Protein AF-A0A6V7TL57-F1 (afdb_monomer)

Mean predicted aligned error: 4.62 Å

Structure (mmCIF, N/CA/C/O backbone):
data_AF-A0A6V7TL57-F1
#
_entry.id   AF-A0A6V7TL57-F1
#
loop_
_atom_site.group_PDB
_atom_site.id
_atom_site.type_symbol
_atom_site.label_atom_id
_atom_site.label_alt_id
_atom_site.label_comp_id
_atom_site.label_asym_id
_atom_site.label_entity_id
_atom_site.label_seq_id
_atom_site.pdbx_PDB_ins_code
_atom_site.Cartn_x
_atom_site.Cartn_y
_atom_site.Cartn_z
_atom_site.occupancy
_atom_site.B_iso_or_equiv
_atom_site.auth_seq_id
_atom_site.auth_comp_id
_atom_site.auth_asym_id
_atom_site.auth_atom_id
_atom_site.pdbx_PDB_model_num
ATOM 1 N N . MET A 1 1 ? 6.172 33.877 -0.776 1.00 37.50 1 MET A N 1
ATOM 2 C CA . MET A 1 1 ? 5.972 32.724 0.128 1.00 37.50 1 MET A CA 1
ATOM 3 C C . MET A 1 1 ? 5.167 31.680 -0.620 1.00 37.50 1 MET A C 1
ATOM 5 O O . MET A 1 1 ? 3.953 31.799 -0.710 1.00 37.50 1 MET A O 1
ATOM 9 N N . THR A 1 2 ? 5.834 30.728 -1.264 1.00 40.34 2 THR A N 1
ATOM 10 C CA . THR A 1 2 ? 5.153 29.607 -1.918 1.00 40.34 2 THR A CA 1
ATOM 11 C C . THR A 1 2 ? 4.733 28.624 -0.836 1.00 40.34 2 THR A C 1
ATOM 13 O O . THR A 1 2 ? 5.573 28.004 -0.194 1.00 40.34 2 THR A O 1
ATOM 16 N N . LEU A 1 3 ? 3.427 28.569 -0.584 1.00 43.84 3 LEU A N 1
ATOM 17 C CA . LEU A 1 3 ? 2.797 27.602 0.301 1.00 43.84 3 LEU A CA 1
ATOM 18 C C . LEU A 1 3 ? 3.056 26.206 -0.287 1.00 43.84 3 LEU A C 1
ATOM 20 O O . LEU A 1 3 ? 2.475 25.863 -1.319 1.00 43.84 3 LEU A O 1
ATOM 24 N N . ASP A 1 4 ? 3.949 25.428 0.323 1.00 50.53 4 ASP A N 1
ATOM 25 C CA . ASP A 1 4 ? 4.110 24.007 0.008 1.00 50.53 4 ASP A CA 1
ATOM 26 C C . ASP A 1 4 ? 2.757 23.322 0.267 1.00 50.53 4 ASP A C 1
ATOM 28 O O . ASP A 1 4 ? 2.389 23.040 1.408 1.00 50.53 4 ASP A O 1
ATOM 32 N N . LYS A 1 5 ? 1.972 23.092 -0.795 1.00 60.03 5 LYS A N 1
ATOM 33 C CA . LYS A 1 5 ? 0.741 22.287 -0.763 1.00 60.03 5 LYS A CA 1
ATOM 34 C C . LYS A 1 5 ? 1.107 20.806 -0.624 1.00 60.03 5 LYS A C 1
ATOM 36 O O . LYS A 1 5 ? 0.875 20.010 -1.529 1.00 60.03 5 LYS A O 1
ATOM 41 N N . CYS A 1 6 ? 1.711 20.433 0.496 1.00 66.31 6 CYS A N 1
ATOM 42 C CA . CYS A 1 6 ? 1.794 19.032 0.883 1.00 66.31 6 CYS A CA 1
ATOM 43 C C . CYS A 1 6 ? 0.390 18.525 1.252 1.00 66.31 6 CYS A C 1
ATOM 45 O O . CYS A 1 6 ? -0.474 19.295 1.683 1.00 66.31 6 CYS A O 1
ATOM 47 N N . GLY A 1 7 ? 0.151 17.224 1.074 1.00 78.19 7 GLY A N 1
ATOM 48 C CA . GLY A 1 7 ? -1.059 16.579 1.585 1.00 78.19 7 GLY A CA 1
ATOM 49 C C . GLY A 1 7 ? -1.135 16.634 3.117 1.00 78.19 7 GLY A C 1
ATOM 50 O O . GLY A 1 7 ? -0.168 16.989 3.787 1.00 78.19 7 GLY A O 1
ATOM 51 N N . ASN A 1 8 ? -2.276 16.237 3.686 1.00 90.88 8 ASN A N 1
ATOM 52 C CA . ASN A 1 8 ? -2.451 16.056 5.131 1.00 90.88 8 ASN A CA 1
ATOM 53 C C . ASN A 1 8 ? -2.755 14.576 5.409 1.00 90.88 8 ASN A C 1
ATOM 55 O O . ASN A 1 8 ? -3.836 14.097 5.057 1.00 90.88 8 ASN A O 1
ATOM 59 N N . ALA A 1 9 ? -1.788 13.859 5.986 1.00 93.69 9 ALA A N 1
ATOM 60 C CA . ALA A 1 9 ? -1.840 12.409 6.158 1.00 93.69 9 ALA A CA 1
ATOM 61 C C . ALA A 1 9 ? -2.963 11.985 7.105 1.00 93.69 9 ALA A C 1
ATOM 63 O O . ALA A 1 9 ? -3.788 11.144 6.737 1.00 93.69 9 ALA A O 1
ATOM 64 N N . ARG A 1 10 ? -3.054 12.609 8.288 1.00 95.75 10 ARG A N 1
ATOM 65 C CA . ARG A 1 10 ? -4.136 12.333 9.238 1.00 95.75 10 ARG A CA 1
ATOM 66 C C . ARG A 1 10 ? -5.505 12.565 8.611 1.00 95.75 10 ARG A C 1
ATOM 68 O O . ARG A 1 10 ? -6.353 11.681 8.672 1.00 95.75 10 ARG A O 1
ATOM 75 N N . LYS A 1 11 ? -5.712 13.715 7.962 1.00 95.31 11 LYS A N 1
ATOM 76 C CA . LYS A 1 11 ? -6.993 14.069 7.336 1.00 95.31 11 LYS A CA 1
ATOM 77 C C . LYS A 1 11 ? -7.368 13.102 6.215 1.00 95.31 11 LYS A C 1
ATOM 79 O O . LYS A 1 11 ? -8.531 12.726 6.127 1.00 95.31 11 LYS A O 1
ATOM 84 N N . ALA A 1 12 ? -6.409 12.665 5.394 1.00 92.38 12 ALA A N 1
ATOM 85 C CA . ALA A 1 12 ? -6.661 11.677 4.343 1.00 92.38 12 ALA A CA 1
ATOM 86 C C . ALA A 1 12 ? -7.227 10.365 4.914 1.00 92.38 12 ALA A C 1
ATOM 88 O O . ALA A 1 12 ? -8.153 9.794 4.343 1.00 92.38 12 ALA A O 1
ATOM 89 N N . VAL A 1 13 ? -6.716 9.922 6.067 1.00 97.06 13 VAL A N 1
ATOM 90 C CA . VAL A 1 13 ? -7.226 8.737 6.767 1.00 97.06 13 VAL A CA 1
ATOM 91 C C . VAL A 1 13 ? -8.569 9.020 7.440 1.00 97.06 13 VAL A C 1
ATOM 93 O O . VAL A 1 13 ? -9.532 8.292 7.204 1.00 97.06 13 VAL A O 1
ATOM 96 N N . THR A 1 14 ? -8.664 10.063 8.271 1.00 97.81 14 THR A N 1
ATOM 97 C CA . THR A 1 14 ? -9.872 10.306 9.073 1.00 97.81 14 THR A CA 1
ATOM 98 C C . THR A 1 14 ? -11.080 10.606 8.203 1.00 97.81 14 THR A C 1
ATOM 100 O O . THR A 1 14 ? -12.132 10.042 8.455 1.00 97.81 14 THR A O 1
ATOM 103 N N . THR A 1 15 ? -10.937 11.392 7.130 1.00 97.25 15 THR A N 1
ATOM 104 C CA . THR A 1 15 ? -12.058 11.697 6.227 1.00 97.25 15 THR A CA 1
ATOM 105 C C . THR A 1 15 ? -12.685 10.433 5.637 1.00 97.25 15 THR A C 1
ATOM 107 O O . THR A 1 15 ? -13.907 10.340 5.581 1.00 97.25 15 THR A O 1
ATOM 110 N N . VAL A 1 16 ? -11.880 9.446 5.232 1.00 96.00 16 VAL A N 1
ATOM 111 C CA . VAL A 1 16 ? -12.408 8.183 4.692 1.00 96.00 16 VAL A CA 1
ATOM 112 C C . VAL A 1 16 ? -13.081 7.361 5.789 1.00 96.00 16 VAL A C 1
ATOM 114 O O . VAL A 1 16 ? -14.195 6.884 5.593 1.00 96.00 16 VAL A O 1
ATOM 117 N N . LEU A 1 17 ? -12.429 7.200 6.944 1.00 97.88 17 LEU A N 1
ATOM 118 C CA . LEU A 1 17 ? -12.974 6.390 8.037 1.00 97.88 17 LEU A CA 1
ATOM 119 C C . LEU A 1 17 ? -14.263 6.979 8.613 1.00 97.88 17 LEU A C 1
ATOM 121 O O . LEU A 1 17 ? -15.214 6.237 8.843 1.00 97.88 17 LEU A O 1
ATOM 125 N N . ASP A 1 18 ? -14.299 8.295 8.815 1.00 98.06 18 ASP A N 1
ATOM 126 C CA . ASP A 1 18 ? -15.463 9.002 9.344 1.00 98.06 18 ASP A CA 1
ATOM 127 C C . ASP A 1 18 ? -16.637 8.871 8.362 1.00 98.06 18 ASP A C 1
ATOM 129 O O . ASP A 1 18 ? -17.720 8.455 8.766 1.00 98.06 18 ASP A O 1
ATOM 133 N N . HIS A 1 19 ? -16.401 9.065 7.058 1.00 97.94 19 HIS A N 1
ATOM 134 C CA . HIS A 1 19 ? -17.439 8.900 6.040 1.00 97.94 19 HIS A CA 1
ATOM 135 C C . HIS A 1 19 ? -17.978 7.463 5.957 1.00 97.94 19 HIS A C 1
ATOM 137 O O . HIS A 1 19 ? -19.189 7.257 5.864 1.00 97.94 19 HIS A O 1
ATOM 143 N N . LEU A 1 20 ? -17.106 6.449 6.008 1.00 97.56 20 LEU A N 1
ATOM 144 C CA . LEU A 1 20 ? -17.534 5.046 6.018 1.00 97.56 20 LEU A CA 1
ATOM 145 C C . LEU A 1 20 ? -18.357 4.723 7.272 1.00 97.56 20 LEU A C 1
ATOM 147 O O . LEU A 1 20 ? -19.370 4.032 7.172 1.00 97.56 20 LEU A O 1
ATOM 151 N N . ASN A 1 21 ? -17.956 5.250 8.430 1.00 96.81 21 ASN A N 1
ATOM 152 C CA . ASN A 1 21 ? -18.672 5.068 9.688 1.00 96.81 21 ASN A CA 1
ATOM 153 C C . ASN A 1 21 ? -20.052 5.748 9.672 1.00 96.81 21 ASN A C 1
ATOM 155 O O . ASN A 1 21 ? -21.047 5.107 10.000 1.00 96.81 21 ASN A O 1
ATOM 159 N N . GLU A 1 22 ? -20.132 7.006 9.231 1.00 98.19 22 GLU A N 1
ATOM 160 C CA . GLU A 1 22 ? -21.390 7.757 9.079 1.00 98.19 22 GLU A CA 1
ATOM 161 C C . GLU A 1 22 ? -22.393 7.040 8.163 1.00 98.19 22 GLU A C 1
ATOM 163 O O . GLU A 1 22 ? -23.601 7.103 8.384 1.00 98.19 22 GLU A O 1
ATOM 168 N N . ASN A 1 23 ? -21.892 6.309 7.163 1.00 98.19 23 ASN A N 1
ATOM 169 C CA . ASN A 1 23 ? -22.704 5.552 6.212 1.00 98.19 23 ASN A CA 1
ATOM 170 C C . ASN A 1 23 ? -22.877 4.070 6.586 1.00 98.19 23 ASN A C 1
ATOM 172 O O . ASN A 1 23 ? -23.385 3.292 5.779 1.00 98.19 23 ASN A O 1
ATOM 176 N N . ASN A 1 24 ? -22.476 3.657 7.795 1.00 97.12 24 ASN A N 1
ATOM 177 C CA . ASN A 1 24 ? -22.554 2.270 8.272 1.00 97.12 24 ASN A CA 1
ATOM 178 C C . ASN A 1 24 ? -21.901 1.245 7.318 1.00 97.12 24 ASN A C 1
ATOM 180 O O . ASN A 1 24 ? -22.315 0.082 7.244 1.00 97.12 24 ASN A O 1
ATOM 184 N N . ALA A 1 25 ? -20.880 1.667 6.569 1.00 97.62 25 ALA A N 1
ATOM 185 C CA . ALA A 1 25 ? -20.180 0.816 5.624 1.00 97.62 25 ALA A CA 1
ATOM 186 C C . ALA A 1 25 ? -19.293 -0.186 6.372 1.00 97.62 25 ALA A C 1
ATOM 188 O O . ALA A 1 25 ? -18.459 0.179 7.201 1.00 97.62 25 ALA A O 1
ATOM 189 N N . LYS A 1 26 ? -19.445 -1.475 6.056 1.00 96.31 26 LYS A N 1
ATOM 190 C CA . LYS A 1 26 ? -18.628 -2.543 6.640 1.00 96.31 26 LYS A CA 1
ATOM 191 C C . LYS A 1 26 ? -17.408 -2.805 5.771 1.00 96.31 26 LYS A C 1
ATOM 193 O O . LYS A 1 26 ? -17.537 -3.084 4.582 1.00 96.31 26 LYS A O 1
ATOM 198 N N . PHE A 1 27 ? -16.231 -2.781 6.379 1.00 96.25 27 PHE A N 1
ATOM 199 C CA . PHE A 1 27 ? -14.971 -3.104 5.720 1.00 96.25 27 PHE A CA 1
ATOM 200 C C . PHE A 1 27 ? -13.995 -3.723 6.725 1.00 96.25 27 PHE A C 1
ATOM 202 O O . PHE A 1 27 ? -14.136 -3.553 7.932 1.00 96.25 27 PHE A O 1
ATOM 209 N N . GLY A 1 28 ? -13.022 -4.488 6.224 1.00 95.75 28 GLY A N 1
ATOM 210 C CA . GLY A 1 28 ? -12.041 -5.168 7.075 1.00 95.75 28 GLY A CA 1
ATOM 211 C C . GLY A 1 28 ? -10.745 -4.379 7.251 1.00 95.75 28 GLY A C 1
ATOM 212 O O . GLY A 1 28 ? -10.326 -4.093 8.371 1.00 95.75 28 GLY A O 1
ATOM 213 N N . ARG A 1 29 ? -10.092 -4.046 6.132 1.00 96.38 29 ARG A N 1
ATOM 214 C CA . ARG A 1 29 ? -8.732 -3.492 6.084 1.00 96.38 29 ARG A CA 1
ATOM 215 C C . ARG A 1 29 ? -8.659 -2.288 5.157 1.00 96.38 29 ARG A C 1
ATOM 217 O O . ARG A 1 29 ? -9.214 -2.328 4.063 1.00 96.38 29 ARG A O 1
ATOM 224 N N . VAL A 1 30 ? -7.893 -1.279 5.560 1.00 97.94 30 VAL A N 1
ATOM 225 C CA . VAL A 1 30 ? -7.478 -0.176 4.686 1.00 97.94 30 VAL A CA 1
ATOM 226 C C . VAL A 1 30 ? -6.180 -0.549 3.976 1.00 97.94 30 VAL A C 1
ATOM 228 O O . VAL A 1 30 ? -5.179 -0.852 4.622 1.00 97.94 30 VAL A O 1
ATOM 231 N N . TRP A 1 31 ? -6.171 -0.507 2.648 1.00 97.75 31 TRP A N 1
ATOM 232 C CA . TRP A 1 31 ? -4.944 -0.631 1.864 1.00 97.75 31 TRP A CA 1
ATOM 233 C C . TRP A 1 31 ? -4.432 0.765 1.508 1.00 97.75 31 TRP A C 1
ATOM 235 O O . TRP A 1 31 ? -5.015 1.450 0.671 1.00 97.75 31 TRP A O 1
ATOM 245 N N . LEU A 1 32 ? -3.355 1.203 2.164 1.00 97.50 32 LEU A N 1
ATOM 246 C CA . LEU A 1 32 ? -2.707 2.477 1.869 1.00 97.50 32 LEU A CA 1
ATOM 247 C C . LEU A 1 32 ? -2.029 2.398 0.502 1.00 97.50 32 LEU A C 1
ATOM 249 O O . LEU A 1 32 ? -1.082 1.634 0.311 1.00 97.50 32 LEU A O 1
ATOM 253 N N . SER A 1 33 ? -2.526 3.193 -0.441 1.00 94.75 33 SER A N 1
ATOM 254 C CA . SER A 1 33 ? -2.029 3.232 -1.813 1.00 94.75 33 SER A CA 1
ATOM 255 C C . SER A 1 33 ? -0.764 4.086 -1.910 1.00 94.75 33 SER A C 1
ATOM 257 O O . SER A 1 33 ? -0.823 5.312 -1.827 1.00 94.75 33 SER A O 1
ATOM 259 N N . ILE A 1 34 ? 0.390 3.435 -2.073 1.00 95.12 34 ILE A N 1
ATOM 260 C CA . ILE A 1 34 ? 1.713 4.066 -2.161 1.00 95.12 34 ILE A CA 1
ATOM 261 C C . ILE A 1 34 ? 2.244 3.876 -3.583 1.00 95.12 34 ILE A C 1
ATOM 263 O O . ILE A 1 34 ? 2.990 2.943 -3.885 1.00 95.12 34 ILE A O 1
ATOM 267 N N . TYR A 1 35 ? 1.814 4.752 -4.486 1.00 91.25 35 TYR A N 1
ATOM 268 C CA . TYR A 1 35 ? 2.180 4.734 -5.901 1.00 91.25 35 TYR A CA 1
ATOM 269 C C . TYR A 1 35 ? 2.259 6.155 -6.460 1.00 91.25 35 TYR A C 1
ATOM 271 O O . TYR A 1 35 ? 1.844 7.114 -5.808 1.00 91.25 35 TYR A O 1
ATOM 279 N N . GLY A 1 36 ? 2.772 6.289 -7.684 1.00 79.31 36 GLY A N 1
ATOM 280 C CA . GLY A 1 36 ? 2.522 7.496 -8.464 1.00 79.31 36 GLY A CA 1
ATOM 281 C C . GLY A 1 36 ? 3.517 8.636 -8.239 1.00 79.31 36 GLY A C 1
ATOM 282 O O . GLY A 1 36 ? 3.149 9.804 -8.297 1.00 79.31 36 GLY A O 1
ATOM 283 N N . LEU A 1 37 ? 4.784 8.296 -8.008 1.00 66.56 37 LEU A N 1
ATOM 284 C CA . LEU A 1 37 ? 5.915 9.200 -7.744 1.00 66.56 37 LEU A CA 1
ATOM 285 C C . LEU A 1 37 ? 5.816 10.635 -8.267 1.00 66.56 37 LEU A C 1
ATOM 287 O O . LEU A 1 37 ? 5.908 11.573 -7.488 1.00 66.56 37 LEU A O 1
ATOM 291 N N . ILE A 1 38 ? 5.690 10.807 -9.584 1.00 56.47 38 ILE A N 1
ATOM 292 C CA . ILE A 1 38 ? 5.793 12.122 -10.234 1.00 56.47 38 ILE A CA 1
ATOM 293 C C . ILE A 1 38 ? 4.409 12.735 -10.460 1.00 56.47 38 ILE A C 1
ATOM 295 O O . ILE A 1 38 ? 4.254 13.951 -10.422 1.00 56.47 38 ILE A O 1
ATOM 299 N N . HIS A 1 39 ? 3.394 11.899 -10.663 1.00 61.94 39 HIS A N 1
ATOM 300 C CA . HIS A 1 39 ? 2.057 12.357 -11.034 1.00 61.94 39 HIS A CA 1
ATOM 301 C C . HIS A 1 39 ? 1.165 12.674 -9.825 1.00 61.94 39 HIS A C 1
ATOM 303 O O . HIS A 1 39 ? 0.150 13.339 -9.995 1.00 61.94 39 HIS A O 1
ATOM 309 N N . PHE A 1 40 ? 1.542 12.240 -8.615 1.00 68.75 40 PHE A N 1
ATOM 310 C CA . PHE A 1 40 ? 0.664 12.282 -7.438 1.00 68.75 40 PHE A CA 1
ATOM 311 C C . PHE A 1 40 ? 1.294 12.929 -6.191 1.00 68.75 40 PHE A C 1
ATOM 313 O O . PHE A 1 40 ? 0.795 12.753 -5.084 1.00 68.75 40 PHE A O 1
ATOM 320 N N . GLY A 1 41 ? 2.362 13.718 -6.355 1.00 77.06 41 GLY A N 1
ATOM 321 C CA . GLY A 1 41 ? 2.823 14.640 -5.308 1.00 77.06 41 GLY A CA 1
ATOM 322 C C . GLY A 1 41 ? 3.781 14.068 -4.257 1.00 77.06 41 GLY A C 1
ATOM 323 O O . GLY A 1 41 ? 4.004 14.717 -3.236 1.00 77.06 41 GLY A O 1
ATOM 324 N N . TRP A 1 42 ? 4.390 12.900 -4.491 1.00 89.00 42 TRP A N 1
ATOM 325 C CA . TRP A 1 42 ? 5.483 12.418 -3.641 1.00 89.00 42 TRP A CA 1
ATOM 326 C C . TRP A 1 42 ? 6.753 13.241 -3.858 1.00 89.00 42 TRP A C 1
ATOM 328 O O . TRP A 1 42 ? 7.096 13.623 -4.980 1.00 89.00 42 TRP A O 1
ATOM 338 N N . ASN A 1 43 ? 7.510 13.485 -2.788 1.00 88.50 43 ASN A N 1
ATOM 339 C CA . ASN A 1 43 ? 8.752 14.231 -2.906 1.00 88.50 43 ASN A CA 1
ATOM 340 C C . ASN A 1 43 ? 9.840 13.347 -3.533 1.00 88.50 43 ASN A C 1
ATOM 342 O O . ASN A 1 43 ? 10.357 12.418 -2.907 1.00 88.50 43 ASN A O 1
ATOM 346 N N . LYS A 1 44 ? 10.218 13.654 -4.779 1.00 84.75 44 LYS A N 1
ATOM 347 C CA . LYS A 1 44 ? 11.248 12.907 -5.515 1.00 84.75 44 LYS A CA 1
ATOM 348 C C . LYS A 1 44 ? 12.621 12.960 -4.838 1.00 84.75 44 LYS A C 1
ATOM 350 O O . LYS A 1 44 ? 13.371 11.996 -4.956 1.00 84.75 44 LYS A O 1
ATOM 355 N N . TYR A 1 45 ? 12.953 14.033 -4.130 1.00 88.38 45 TYR A N 1
ATOM 356 C CA . TYR A 1 45 ? 14.301 14.259 -3.600 1.00 88.38 45 TYR A CA 1
ATOM 357 C C . TYR A 1 45 ? 14.416 13.996 -2.098 1.00 88.38 45 TYR A C 1
ATOM 359 O O . TYR A 1 45 ? 15.515 13.781 -1.600 1.00 88.38 45 TYR A O 1
ATOM 367 N N . ASN A 1 46 ? 13.296 13.973 -1.375 1.00 91.69 46 ASN A N 1
ATOM 368 C CA . ASN A 1 46 ? 13.275 13.785 0.068 1.00 91.69 46 ASN A CA 1
ATOM 369 C C . ASN A 1 46 ? 12.390 12.594 0.448 1.00 91.69 46 ASN A C 1
ATOM 371 O O . ASN A 1 46 ? 11.200 12.736 0.731 1.00 91.69 46 ASN A O 1
ATOM 375 N N . LYS A 1 47 ? 13.002 11.405 0.456 1.00 93.50 47 LYS A N 1
ATOM 376 C CA . LYS A 1 47 ? 12.317 10.159 0.827 1.00 93.50 47 LYS A CA 1
ATOM 377 C C . LYS A 1 47 ? 11.942 10.135 2.310 1.00 93.50 47 LYS A C 1
ATOM 379 O O . LYS A 1 47 ? 10.923 9.551 2.655 1.00 93.50 47 LYS A O 1
ATOM 384 N N . THR A 1 48 ? 12.708 10.813 3.168 1.00 95.50 48 THR A N 1
ATOM 385 C CA . THR A 1 48 ? 12.408 10.944 4.602 1.00 95.50 48 THR A CA 1
ATOM 386 C C . THR A 1 48 ? 11.050 11.601 4.824 1.00 95.50 48 THR A C 1
ATOM 388 O O . THR A 1 48 ? 10.216 11.017 5.505 1.00 95.50 48 THR A O 1
ATOM 391 N N . LYS A 1 49 ? 10.761 12.724 4.149 1.00 93.25 49 LYS A N 1
ATOM 392 C CA . LYS A 1 49 ? 9.439 13.377 4.217 1.00 93.25 49 LYS A CA 1
ATOM 393 C C . LYS A 1 49 ? 8.298 12.470 3.748 1.00 93.25 49 LYS A C 1
ATOM 395 O O . LYS A 1 49 ? 7.208 12.506 4.309 1.00 93.25 49 LYS A O 1
ATOM 400 N N . ASN A 1 50 ? 8.535 11.640 2.730 1.00 94.44 50 ASN A N 1
ATOM 401 C CA . ASN A 1 50 ? 7.530 10.673 2.281 1.00 94.44 50 ASN A CA 1
ATOM 402 C C . ASN A 1 50 ? 7.280 9.596 3.348 1.00 94.44 50 ASN A C 1
ATOM 404 O O . ASN A 1 50 ? 6.134 9.222 3.580 1.00 94.44 50 ASN A O 1
ATOM 408 N N . ILE A 1 51 ? 8.337 9.106 4.007 1.00 96.75 51 ILE A N 1
ATOM 409 C CA . ILE A 1 51 ? 8.222 8.130 5.097 1.00 96.75 51 ILE A CA 1
ATOM 410 C C . ILE A 1 51 ? 7.490 8.743 6.295 1.00 96.75 51 ILE A C 1
ATOM 412 O O . ILE A 1 51 ? 6.593 8.090 6.812 1.00 96.75 51 ILE A O 1
ATOM 416 N N . GLU A 1 52 ? 7.807 9.980 6.686 1.00 96.50 52 GLU A N 1
ATOM 417 C CA . GLU A 1 52 ? 7.115 10.713 7.761 1.00 96.50 52 GLU A CA 1
ATOM 418 C C . GLU A 1 5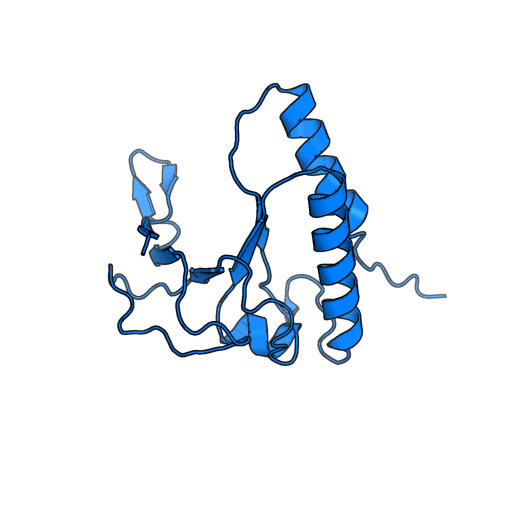2 ? 5.613 10.857 7.471 1.00 96.50 52 GLU A C 1
ATOM 420 O O . GLU A 1 52 ? 4.775 10.614 8.338 1.00 96.50 52 GLU A O 1
ATOM 425 N N . PHE A 1 53 ? 5.256 11.166 6.222 1.00 95.44 53 PHE A N 1
ATOM 426 C CA . PHE A 1 53 ? 3.860 11.227 5.792 1.00 95.44 53 PHE A CA 1
ATOM 427 C C . PHE A 1 53 ? 3.158 9.860 5.895 1.00 95.44 53 PHE A C 1
ATOM 429 O O . PHE A 1 53 ? 2.019 9.765 6.355 1.00 95.44 53 PHE A O 1
ATOM 436 N N . ILE A 1 54 ? 3.838 8.778 5.498 1.00 97.19 54 ILE A N 1
ATOM 437 C CA . ILE A 1 54 ? 3.326 7.407 5.647 1.00 97.19 54 ILE A CA 1
ATOM 438 C C . ILE A 1 54 ? 3.183 7.031 7.128 1.00 97.19 54 ILE A C 1
ATOM 440 O O . ILE A 1 54 ? 2.177 6.429 7.506 1.00 97.19 54 ILE A O 1
ATOM 444 N N . ASP A 1 55 ? 4.145 7.413 7.966 1.00 98.25 55 ASP A N 1
ATOM 445 C CA . ASP A 1 55 ? 4.125 7.180 9.410 1.00 98.25 55 ASP A CA 1
ATOM 446 C C . ASP A 1 55 ? 2.911 7.828 10.074 1.00 98.25 55 ASP A C 1
ATOM 448 O O . ASP A 1 55 ? 2.262 7.204 10.916 1.00 98.25 55 ASP A O 1
ATOM 452 N N . GLU A 1 56 ? 2.563 9.050 9.675 1.00 98.25 56 GLU A N 1
ATOM 453 C CA . GLU A 1 56 ? 1.390 9.748 10.196 1.00 98.25 56 GLU A CA 1
ATOM 454 C C . GLU A 1 56 ? 0.082 9.047 9.781 1.00 98.25 56 GLU A C 1
ATOM 456 O O . GLU A 1 56 ? -0.815 8.875 10.614 1.00 98.25 56 GLU A O 1
ATOM 461 N N . MET A 1 57 ? -0.022 8.554 8.538 1.00 98.00 57 MET A N 1
ATOM 462 C CA . MET A 1 57 ? -1.175 7.746 8.107 1.00 98.00 57 MET A CA 1
ATOM 463 C C . MET A 1 57 ? -1.286 6.446 8.915 1.00 98.00 57 MET A C 1
ATOM 465 O O . MET A 1 57 ? -2.362 6.112 9.415 1.00 98.00 57 MET A O 1
ATOM 469 N N . VAL A 1 58 ? -0.174 5.721 9.076 1.00 98.56 58 VAL A N 1
ATOM 470 C CA . VAL A 1 58 ? -0.118 4.465 9.843 1.00 98.56 58 VAL A CA 1
ATOM 471 C C . VAL A 1 58 ? -0.480 4.700 11.306 1.00 98.56 58 VAL A C 1
ATOM 473 O O . VAL A 1 58 ? -1.254 3.934 11.880 1.00 98.56 58 VAL A O 1
ATOM 476 N N . THR A 1 59 ? 0.049 5.761 11.910 1.00 98.56 59 THR A N 1
ATOM 477 C CA . THR A 1 59 ? -0.246 6.128 13.299 1.00 98.56 59 THR A CA 1
ATOM 478 C C . THR A 1 59 ? -1.724 6.458 13.462 1.00 98.56 59 THR A C 1
ATOM 480 O O . THR A 1 59 ? -2.372 5.916 14.353 1.00 98.56 59 THR A O 1
ATOM 483 N N . THR A 1 60 ? -2.298 7.230 12.537 1.00 98.56 60 THR A N 1
ATOM 484 C CA . THR A 1 60 ? -3.731 7.558 12.550 1.00 98.56 60 THR A CA 1
ATOM 485 C C . THR A 1 60 ? -4.612 6.305 12.433 1.00 98.56 60 THR A C 1
ATOM 487 O O . THR A 1 60 ? -5.607 6.185 13.144 1.00 98.56 60 THR A O 1
ATOM 490 N N . LEU A 1 61 ? -4.250 5.337 11.580 1.00 98.56 61 LEU A N 1
ATOM 491 C CA . LEU A 1 61 ? -4.979 4.063 11.463 1.00 98.56 61 LEU A CA 1
ATOM 492 C C . LEU A 1 61 ? -4.906 3.238 12.755 1.00 98.56 61 LEU A C 1
ATOM 494 O O . LEU A 1 61 ? -5.921 2.691 13.187 1.00 98.56 61 LEU A O 1
ATOM 498 N N . LYS A 1 62 ? -3.732 3.190 13.397 1.00 98.31 62 LYS A N 1
ATOM 499 C CA . LYS A 1 62 ? -3.544 2.518 14.692 1.00 98.31 62 LYS A CA 1
ATOM 500 C C . LYS A 1 62 ? -4.374 3.171 15.798 1.00 98.31 62 LYS A C 1
ATOM 502 O O . LYS A 1 62 ? -5.053 2.456 16.524 1.00 98.31 62 LYS A O 1
ATOM 507 N N . GLU A 1 63 ? -4.384 4.502 15.889 1.00 98.31 63 GLU A N 1
ATOM 508 C CA . GLU A 1 63 ? -5.213 5.252 16.851 1.00 98.31 63 GLU A CA 1
ATOM 509 C C .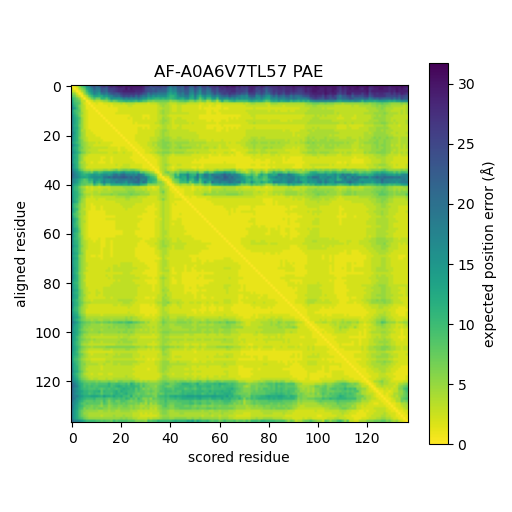 GLU A 1 63 ? -6.714 4.979 16.675 1.00 98.31 6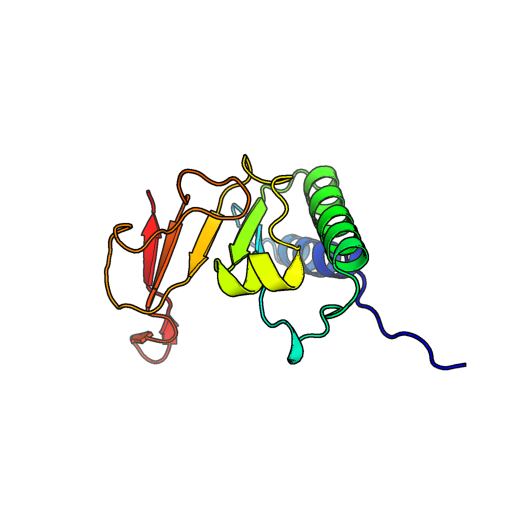3 GLU A C 1
ATOM 511 O O . GLU A 1 63 ? -7.467 4.968 17.645 1.00 98.31 63 GLU A O 1
ATOM 516 N N . ARG A 1 64 ? -7.155 4.732 15.436 1.00 97.44 64 ARG A N 1
ATOM 517 C CA . ARG A 1 64 ? -8.541 4.372 15.104 1.00 97.44 64 ARG A CA 1
ATOM 518 C C . ARG A 1 64 ? -8.831 2.870 15.234 1.00 97.44 64 ARG A C 1
ATOM 520 O O . ARG A 1 64 ? -9.918 2.444 14.857 1.00 97.44 64 ARG A O 1
ATOM 527 N N . ASN A 1 65 ? -7.890 2.067 15.744 1.00 96.94 65 ASN A N 1
ATOM 528 C CA . ASN A 1 65 ? -7.975 0.601 15.813 1.00 96.94 65 ASN A CA 1
ATOM 529 C C . ASN A 1 65 ? -8.308 -0.063 14.461 1.00 96.94 65 ASN A C 1
AT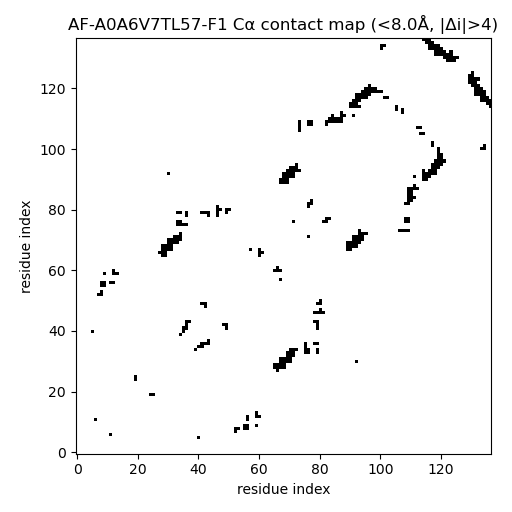OM 531 O O . ASN A 1 65 ? -8.922 -1.128 14.407 1.00 96.94 65 ASN A O 1
ATOM 535 N N . GLN A 1 66 ? -7.897 0.558 13.354 1.00 97.88 66 GLN A N 1
ATOM 536 C CA . GLN A 1 66 ? -8.198 0.093 12.009 1.00 97.88 66 GLN A CA 1
ATOM 537 C C . GLN A 1 66 ? -7.051 -0.761 11.461 1.00 97.88 66 GLN A C 1
ATOM 539 O O . GLN A 1 66 ? -5.904 -0.319 11.379 1.00 97.88 66 GLN A O 1
ATOM 544 N N . THR A 1 67 ? -7.357 -1.983 11.011 1.00 98.12 67 THR A N 1
ATOM 545 C CA . THR A 1 67 ? -6.348 -2.824 10.348 1.00 98.12 67 THR A CA 1
ATOM 546 C C . THR A 1 67 ? -5.945 -2.228 9.000 1.00 98.12 67 THR A C 1
ATOM 548 O O . THR A 1 67 ? -6.788 -1.699 8.263 1.00 98.12 67 THR A O 1
ATOM 551 N N . PHE A 1 68 ? -4.658 -2.331 8.659 1.00 98.62 68 PHE A N 1
ATOM 552 C CA . PHE A 1 68 ? -4.108 -1.714 7.455 1.00 98.62 68 PHE A CA 1
ATOM 553 C C . PHE A 1 68 ? -3.065 -2.580 6.748 1.00 98.62 68 PHE A C 1
ATOM 555 O O . PHE A 1 68 ? -2.483 -3.487 7.338 1.00 98.62 68 PHE A O 1
ATOM 562 N N . GLY A 1 69 ? -2.851 -2.321 5.465 1.00 98.62 69 GLY A N 1
ATOM 563 C CA . GLY A 1 69 ? -1.782 -2.898 4.652 1.00 98.62 69 GLY A CA 1
ATOM 564 C C . GLY A 1 69 ? -1.306 -1.903 3.599 1.00 98.62 69 GLY A C 1
ATOM 565 O O . GLY A 1 69 ? -1.898 -0.835 3.451 1.00 98.62 69 GLY A O 1
ATOM 566 N N . PHE A 1 70 ? -0.263 -2.250 2.849 1.00 98.69 70 PHE A N 1
ATOM 567 C CA . PHE A 1 70 ? 0.252 -1.415 1.763 1.00 98.69 70 PHE A CA 1
ATOM 568 C C . PHE A 1 70 ? -0.135 -1.963 0.394 1.00 98.69 70 PHE A C 1
ATOM 570 O O . PHE A 1 70 ? 0.017 -3.156 0.132 1.00 98.69 70 PHE A O 1
ATOM 577 N N . TYR A 1 71 ? -0.608 -1.068 -0.474 1.00 97.56 71 TYR A N 1
ATOM 578 C CA . TYR A 1 71 ? -0.798 -1.306 -1.899 1.00 97.56 71 TYR A CA 1
ATOM 579 C C . TYR A 1 71 ? 0.296 -0.583 -2.688 1.00 97.56 71 TYR A C 1
ATOM 581 O O . TYR A 1 71 ? 0.351 0.647 -2.689 1.00 97.56 71 TYR A O 1
ATOM 589 N N . THR A 1 72 ? 1.211 -1.327 -3.311 1.00 97.50 72 THR A N 1
ATOM 590 C CA . THR A 1 72 ? 2.362 -0.744 -4.025 1.00 97.50 72 THR A CA 1
ATOM 591 C C . THR A 1 72 ? 3.006 -1.750 -4.986 1.00 97.50 72 THR A C 1
ATOM 593 O O . THR A 1 72 ? 2.560 -2.883 -5.119 1.00 97.50 72 THR A O 1
ATOM 596 N N . ASN A 1 73 ? 4.087 -1.371 -5.656 1.00 95.94 73 ASN A N 1
ATOM 597 C CA . ASN A 1 73 ? 4.969 -2.313 -6.332 1.00 95.94 73 ASN A CA 1
ATOM 598 C C . ASN A 1 73 ? 6.430 -1.993 -5.994 1.00 95.94 73 ASN A C 1
ATOM 600 O O . ASN A 1 73 ? 6.730 -0.944 -5.424 1.00 95.94 73 ASN A O 1
ATOM 604 N N . LYS A 1 74 ? 7.352 -2.889 -6.364 1.00 96.25 74 LYS A N 1
ATOM 605 C CA . LYS A 1 74 ? 8.784 -2.728 -6.065 1.00 96.25 74 LYS A CA 1
ATOM 606 C C . LYS A 1 74 ? 9.336 -1.372 -6.513 1.00 96.25 74 LYS A C 1
ATOM 608 O O . LYS A 1 74 ? 10.078 -0.743 -5.766 1.00 96.25 74 LYS A O 1
ATOM 613 N N . TYR A 1 75 ? 8.964 -0.928 -7.713 1.00 94.75 75 TYR A N 1
ATOM 614 C CA . TYR A 1 75 ? 9.429 0.337 -8.277 1.00 94.75 75 TYR A CA 1
ATOM 615 C C . TYR A 1 75 ? 8.937 1.540 -7.463 1.00 94.75 75 TYR A C 1
ATOM 617 O O . TYR A 1 75 ? 9.747 2.328 -6.985 1.00 94.75 75 TYR A O 1
ATOM 625 N N . ASN A 1 76 ? 7.627 1.655 -7.232 1.00 95.31 76 ASN A N 1
ATOM 626 C CA . ASN A 1 76 ? 7.067 2.761 -6.459 1.00 95.31 76 ASN A CA 1
ATOM 627 C C . ASN A 1 76 ? 7.547 2.752 -5.015 1.00 95.31 76 ASN A C 1
ATOM 629 O O . ASN A 1 76 ? 7.887 3.806 -4.493 1.00 95.31 76 ASN A O 1
ATOM 633 N N . TRP A 1 77 ? 7.638 1.587 -4.376 1.00 97.00 77 TRP A N 1
ATOM 634 C CA . TRP A 1 77 ? 8.158 1.515 -3.019 1.00 97.00 77 TRP A CA 1
ATOM 635 C C . TRP A 1 77 ? 9.601 2.016 -2.936 1.00 97.00 77 TRP A C 1
ATOM 637 O O . TRP A 1 77 ? 9.917 2.844 -2.078 1.00 97.00 77 TRP A O 1
ATOM 647 N N . HIS A 1 78 ? 10.465 1.557 -3.848 1.00 96.00 78 HIS A N 1
ATOM 648 C CA . HIS A 1 78 ? 11.862 1.979 -3.913 1.00 96.00 78 HIS A CA 1
ATOM 649 C C . HIS A 1 78 ? 11.969 3.490 -4.087 1.00 96.00 78 HIS A C 1
ATOM 651 O O . HIS A 1 78 ? 12.611 4.185 -3.301 1.00 96.00 78 HIS A O 1
ATOM 657 N N . GLU A 1 79 ? 11.276 4.011 -5.086 1.00 94.69 79 GLU A N 1
ATOM 658 C CA . GLU A 1 79 ? 11.370 5.412 -5.427 1.00 94.69 79 GLU A CA 1
ATOM 659 C C . GLU A 1 79 ? 10.665 6.317 -4.410 1.00 94.69 79 GLU A C 1
ATOM 661 O O . GLU A 1 79 ? 11.086 7.449 -4.235 1.00 94.69 79 GLU A O 1
ATOM 666 N N . ILE A 1 80 ? 9.592 5.901 -3.735 1.00 95.38 80 ILE A N 1
ATOM 667 C CA . ILE A 1 80 ? 8.881 6.783 -2.788 1.00 95.38 80 ILE A CA 1
ATOM 668 C C . ILE A 1 80 ? 9.602 6.783 -1.442 1.00 95.38 80 ILE A C 1
ATOM 670 O O . ILE A 1 80 ? 9.767 7.836 -0.826 1.00 95.38 80 ILE A O 1
ATOM 674 N N . THR A 1 81 ? 10.062 5.613 -1.002 1.00 96.56 81 THR A N 1
ATOM 675 C CA . THR A 1 81 ? 10.516 5.395 0.378 1.00 96.56 81 THR A CA 1
ATOM 676 C C . THR A 1 81 ? 12.018 5.149 0.502 1.00 96.56 81 THR A C 1
ATOM 678 O O . THR A 1 81 ? 12.506 4.923 1.603 1.00 96.56 81 THR A O 1
ATOM 681 N N . GLY A 1 82 ? 12.769 5.122 -0.603 1.00 96.38 82 GLY A N 1
ATOM 682 C CA . GLY A 1 82 ? 14.160 4.661 -0.574 1.00 96.38 82 GLY A CA 1
ATOM 683 C C . GLY A 1 82 ? 14.273 3.182 -0.192 1.00 96.38 82 GLY A C 1
ATOM 684 O O . GLY A 1 82 ? 15.258 2.775 0.416 1.00 96.38 82 GLY A O 1
ATOM 685 N N . ASN A 1 83 ? 13.244 2.386 -0.508 1.00 97.56 83 ASN A N 1
ATOM 686 C CA . ASN A 1 83 ? 13.153 0.964 -0.172 1.00 97.56 83 ASN A CA 1
ATOM 687 C C . ASN A 1 83 ? 13.260 0.673 1.338 1.00 97.56 83 ASN A C 1
ATOM 689 O O . ASN A 1 83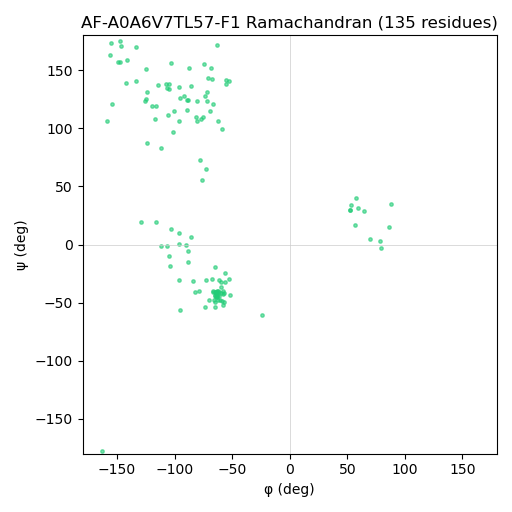 ? 13.902 -0.298 1.747 1.00 97.56 83 ASN A O 1
ATOM 693 N N . THR A 1 84 ? 12.633 1.509 2.173 1.00 98.25 84 THR A N 1
ATOM 694 C CA . THR A 1 84 ? 12.646 1.320 3.630 1.00 98.25 84 THR A CA 1
ATOM 695 C C . THR A 1 84 ? 12.138 -0.068 4.028 1.00 98.25 84 THR A C 1
ATOM 697 O O . THR A 1 84 ? 11.186 -0.582 3.436 1.00 98.25 84 THR A O 1
ATOM 700 N N . ARG A 1 85 ? 12.765 -0.663 5.052 1.00 98.56 85 ARG A N 1
ATOM 701 C CA . ARG A 1 85 ? 12.394 -1.969 5.632 1.00 98.56 85 ARG A CA 1
ATOM 702 C C . ARG A 1 85 ? 11.493 -1.859 6.864 1.00 98.56 85 ARG A C 1
ATOM 704 O O . ARG A 1 85 ? 11.130 -2.875 7.439 1.00 98.56 85 ARG A O 1
ATOM 711 N N . LYS A 1 86 ? 11.138 -0.633 7.265 1.00 98.25 86 LYS A N 1
ATOM 712 C CA . LYS A 1 86 ? 10.388 -0.319 8.494 1.00 98.25 86 LYS A CA 1
ATOM 713 C C . LYS A 1 86 ? 9.038 -1.042 8.617 1.00 98.25 86 LYS A C 1
ATOM 715 O O . LYS A 1 86 ? 8.543 -1.210 9.725 1.00 98.25 86 LYS A O 1
ATOM 720 N N . TYR A 1 87 ? 8.440 -1.437 7.494 1.00 98.12 87 TYR A N 1
ATOM 721 C CA . TYR A 1 87 ? 7.085 -1.986 7.430 1.00 98.12 87 TYR A CA 1
ATOM 722 C C . TYR A 1 87 ? 7.028 -3.444 6.950 1.00 98.12 87 TYR A C 1
ATOM 724 O O . TYR A 1 87 ? 5.971 -3.897 6.516 1.00 98.12 87 TYR A O 1
ATOM 732 N N . ASN A 1 88 ? 8.142 -4.172 7.022 1.00 97.50 88 ASN A N 1
ATOM 733 C CA . ASN A 1 88 ? 8.272 -5.563 6.571 1.00 97.50 88 ASN A CA 1
ATOM 734 C C . ASN A 1 88 ? 7.219 -6.530 7.151 1.00 97.50 88 ASN A C 1
ATOM 736 O O . ASN A 1 88 ? 6.828 -7.472 6.469 1.00 97.50 88 ASN A O 1
ATOM 740 N N . ASP A 1 89 ? 6.722 -6.272 8.362 1.00 97.19 89 ASP A N 1
ATOM 741 C CA . ASP A 1 89 ? 5.701 -7.106 9.014 1.00 97.19 89 ASP A CA 1
ATOM 742 C C . ASP A 1 89 ? 4.257 -6.660 8.699 1.00 97.19 89 ASP A C 1
ATOM 744 O O . ASP A 1 89 ? 3.281 -7.249 9.165 1.00 97.19 89 ASP A O 1
ATOM 748 N N . THR A 1 90 ? 4.083 -5.597 7.904 1.00 98.44 90 THR A N 1
ATOM 749 C CA . THR A 1 90 ? 2.760 -5.102 7.492 1.00 98.44 90 THR A CA 1
ATOM 750 C C . THR A 1 90 ? 2.271 -5.850 6.251 1.00 98.44 90 THR A C 1
ATOM 752 O O . THR A 1 90 ? 3.038 -5.988 5.303 1.00 98.44 90 THR A O 1
ATOM 755 N N . PRO A 1 91 ? 0.997 -6.275 6.168 1.00 98.62 91 PRO A N 1
ATOM 756 C CA . PRO A 1 91 ? 0.482 -6.945 4.976 1.00 98.62 91 PRO A CA 1
ATOM 757 C C . PRO A 1 91 ? 0.664 -6.146 3.685 1.00 98.62 91 PRO A C 1
ATOM 759 O O . PRO A 1 91 ? 0.428 -4.936 3.646 1.00 98.62 91 PRO A O 1
ATOM 762 N N . LEU A 1 92 ? 1.056 -6.852 2.626 1.00 98.62 92 LEU A N 1
ATOM 763 C CA . LEU A 1 92 ? 1.402 -6.291 1.322 1.00 98.62 92 LEU A CA 1
ATOM 764 C C . LEU A 1 92 ? 0.471 -6.851 0.241 1.00 98.62 92 LEU A C 1
ATOM 766 O O . LEU A 1 92 ? 0.468 -8.056 -0.014 1.00 98.62 92 LEU A O 1
ATOM 770 N N . LEU A 1 93 ? -0.270 -5.966 -0.421 1.00 98.06 93 LEU A N 1
ATOM 771 C CA . LEU A 1 93 ? -0.944 -6.218 -1.689 1.00 98.06 93 LEU A CA 1
ATOM 772 C C . LEU A 1 93 ? -0.078 -5.572 -2.767 1.00 98.06 93 LEU A C 1
ATOM 774 O O . LEU A 1 93 ? -0.145 -4.362 -2.970 1.00 98.06 93 LEU A O 1
ATOM 778 N N . TYR A 1 94 ? 0.782 -6.349 -3.425 1.00 97.44 94 TYR A N 1
ATOM 779 C CA . TYR A 1 94 ? 1.568 -5.785 -4.521 1.00 97.44 94 TYR A CA 1
ATOM 780 C C . TYR A 1 94 ? 0.808 -5.877 -5.840 1.00 97.44 94 TYR A C 1
ATOM 782 O O . TYR A 1 94 ? 0.009 -6.791 -6.029 1.00 97.44 94 TYR A O 1
ATOM 790 N N . TYR A 1 95 ? 1.069 -4.961 -6.766 1.00 94.81 95 TYR A N 1
ATOM 791 C CA . TYR A 1 95 ? 0.460 -5.015 -8.093 1.00 94.81 95 TYR A CA 1
ATOM 792 C C . TYR A 1 95 ? 1.489 -5.248 -9.195 1.00 94.81 95 TYR A C 1
ATOM 794 O O . TYR A 1 95 ? 2.580 -4.663 -9.212 1.00 94.81 95 TYR A O 1
ATOM 802 N N . ARG A 1 96 ? 1.118 -6.120 -10.135 1.00 92.25 96 ARG A N 1
ATOM 803 C CA . ARG A 1 96 ? 1.869 -6.433 -11.350 1.00 92.25 96 ARG A CA 1
ATOM 804 C C . ARG A 1 96 ? 0.921 -7.025 -12.387 1.00 92.25 96 ARG A C 1
ATOM 806 O O . ARG A 1 96 ? 0.548 -8.185 -12.279 1.00 92.25 96 ARG A O 1
ATOM 813 N N . SER A 1 97 ? 0.582 -6.240 -13.408 1.00 85.12 97 SER A N 1
ATOM 814 C CA . SER A 1 97 ? -0.328 -6.664 -14.481 1.00 85.12 97 SER A CA 1
ATOM 815 C C . SER A 1 97 ? 0.376 -7.583 -15.489 1.00 85.12 97 SER A C 1
ATOM 817 O O . SER A 1 97 ? 0.752 -7.164 -16.581 1.00 85.12 97 SER A O 1
ATOM 819 N N . ASP A 1 98 ? 0.645 -8.824 -15.085 1.00 91.62 98 ASP A N 1
ATOM 820 C CA . ASP A 1 98 ? 1.231 -9.867 -15.937 1.00 91.62 98 ASP A CA 1
ATOM 821 C C . ASP A 1 98 ? 0.219 -10.951 -16.343 1.00 91.62 98 ASP A C 1
ATOM 823 O O . ASP A 1 98 ? 0.579 -11.887 -17.058 1.00 91.62 98 ASP A O 1
ATOM 827 N N . GLY A 1 99 ? -1.033 -10.845 -15.879 1.00 92.06 99 GLY A N 1
ATOM 828 C CA . GLY A 1 99 ? -2.094 -11.819 -16.127 1.00 92.06 99 GLY A CA 1
ATOM 829 C C . GLY A 1 99 ? -1.891 -13.162 -15.416 1.00 92.06 99 GLY A C 1
ATOM 830 O O . GLY A 1 99 ? -2.676 -14.085 -15.628 1.00 92.06 99 GLY A O 1
ATOM 831 N N . LYS A 1 100 ? -0.857 -13.305 -14.575 1.00 94.12 100 LYS A N 1
ATOM 832 C CA . LYS A 1 100 ? -0.488 -14.577 -13.947 1.00 94.12 100 LYS A CA 1
ATOM 833 C C . LYS A 1 100 ? -0.983 -14.637 -12.511 1.00 94.12 100 LYS A C 1
ATOM 835 O O . LYS A 1 100 ? -0.478 -13.941 -11.628 1.00 94.12 100 LYS A O 1
ATOM 840 N N . ASN A 1 101 ? -1.903 -15.566 -12.272 1.00 94.81 101 ASN A N 1
ATOM 841 C CA . ASN A 1 101 ? -2.444 -15.889 -10.955 1.00 94.81 101 ASN A CA 1
ATOM 842 C C . ASN A 1 101 ? -1.459 -16.735 -10.113 1.00 94.81 101 ASN A C 1
ATOM 844 O O . ASN A 1 101 ? -1.762 -17.854 -9.712 1.00 94.81 101 ASN A O 1
ATOM 848 N N . ASN A 1 102 ? -0.237 -16.236 -9.917 1.00 96.00 102 ASN A N 1
ATOM 849 C CA . ASN A 1 102 ? 0.796 -16.812 -9.051 1.00 96.00 102 ASN A CA 1
ATOM 850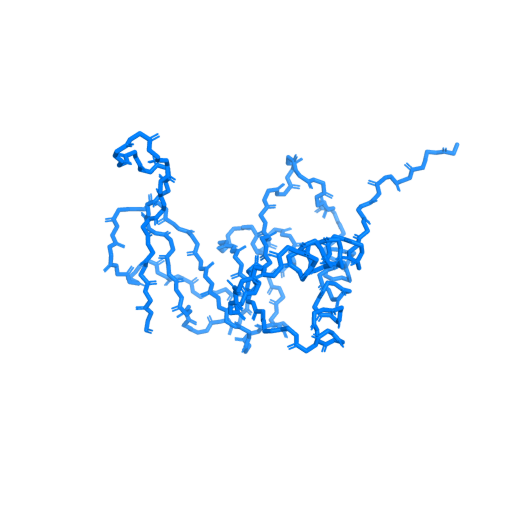 C C . ASN A 1 102 ? 1.779 -15.721 -8.593 1.00 96.00 102 ASN A C 1
ATOM 852 O O . ASN A 1 102 ? 1.719 -14.589 -9.073 1.00 96.00 102 ASN A O 1
ATOM 856 N N . PHE A 1 103 ? 2.692 -16.083 -7.690 1.00 97.06 103 PHE A N 1
ATOM 857 C CA . PHE A 1 103 ? 3.701 -15.193 -7.104 1.00 97.06 103 PHE A CA 1
ATOM 858 C C . PHE A 1 103 ? 5.114 -15.384 -7.682 1.00 97.06 103 PHE A C 1
ATOM 860 O O . PHE A 1 103 ? 6.079 -14.884 -7.111 1.00 97.06 103 PHE A O 1
ATOM 867 N N . ASN A 1 104 ? 5.275 -16.102 -8.801 1.00 96.31 104 ASN A N 1
ATOM 868 C CA . ASN A 1 104 ? 6.601 -16.434 -9.352 1.00 96.31 104 ASN A CA 1
ATOM 869 C C . ASN A 1 104 ? 7.384 -15.196 -9.821 1.00 96.31 104 ASN A C 1
ATOM 871 O O . ASN A 1 104 ? 8.596 -15.243 -10.004 1.00 96.31 104 ASN A O 1
ATOM 875 N N . ASP A 1 105 ? 6.684 -14.089 -10.054 1.00 95.31 105 ASP A N 1
ATOM 876 C CA . ASP A 1 105 ? 7.239 -12.797 -10.442 1.00 95.31 105 ASP A CA 1
ATOM 877 C C . ASP A 1 105 ? 7.616 -11.913 -9.239 1.00 95.31 105 ASP A C 1
ATOM 879 O O . ASP A 1 105 ? 8.165 -10.816 -9.430 1.00 95.31 105 ASP A O 1
ATOM 883 N N . TYR A 1 106 ? 7.302 -12.351 -8.014 1.00 97.06 106 TYR A N 1
ATOM 884 C CA . TYR A 1 106 ? 7.583 -11.584 -6.813 1.00 97.06 106 TYR A CA 1
ATOM 885 C C . TYR A 1 106 ? 9.090 -11.482 -6.593 1.00 97.06 106 TYR A C 1
ATOM 887 O O . TYR A 1 106 ? 9.809 -12.467 -6.460 1.00 97.06 106 TYR A O 1
ATOM 895 N N . ASN A 1 107 ? 9.570 -10.245 -6.551 1.00 95.50 107 ASN A N 1
ATOM 896 C CA . ASN A 1 107 ? 10.958 -9.919 -6.276 1.00 95.50 107 ASN A CA 1
ATOM 897 C C . ASN A 1 107 ? 10.991 -9.143 -4.969 1.00 95.50 107 ASN A C 1
ATOM 899 O O . ASN A 1 107 ? 10.418 -8.057 -4.932 1.00 95.50 107 ASN A O 1
ATOM 903 N N . HIS A 1 108 ? 11.675 -9.649 -3.940 1.00 97.06 108 HIS A N 1
ATOM 904 C CA . HIS A 1 108 ? 11.665 -9.038 -2.606 1.00 97.06 108 HIS A CA 1
ATOM 905 C C . HIS A 1 108 ? 12.036 -7.542 -2.655 1.00 97.06 108 HIS A C 1
ATOM 907 O O . HIS A 1 108 ? 12.913 -7.110 -3.422 1.00 97.06 108 HIS A O 1
ATOM 913 N N . PHE A 1 109 ? 11.337 -6.752 -1.839 1.00 98.31 109 PHE A N 1
ATOM 914 C CA . PHE A 1 109 ? 11.546 -5.318 -1.627 1.00 98.31 109 PHE A CA 1
ATOM 915 C C . PHE A 1 109 ? 10.984 -4.916 -0.262 1.00 98.31 109 PHE A C 1
ATOM 917 O O . PHE A 1 109 ? 10.227 -5.674 0.334 1.00 98.31 109 PHE A O 1
ATOM 924 N N . GLY A 1 110 ? 11.375 -3.755 0.264 1.00 98.00 110 GLY A N 1
ATOM 925 C CA . GLY A 1 110 ? 10.835 -3.201 1.512 1.00 98.00 110 GLY A CA 1
ATOM 926 C C . GLY A 1 110 ? 10.958 -4.099 2.750 1.00 98.00 110 GLY A C 1
ATOM 927 O O . GLY A 1 110 ? 10.273 -3.884 3.742 1.00 98.00 110 GLY A O 1
ATOM 928 N N . GLY A 1 111 ? 11.817 -5.121 2.698 1.00 98.06 111 GLY A N 1
ATOM 929 C CA . GLY A 1 111 ? 11.953 -6.132 3.745 1.00 98.06 111 GLY A CA 1
ATOM 930 C C . GLY A 1 111 ? 10.881 -7.228 3.741 1.00 98.06 111 GLY A C 1
ATOM 931 O O . GLY A 1 111 ? 11.011 -8.151 4.536 1.00 98.06 111 GLY A O 1
ATOM 932 N N . TRP A 1 112 ? 9.883 -7.175 2.855 1.00 98.50 112 TRP A N 1
ATOM 933 C CA . TRP A 1 112 ? 8.904 -8.248 2.697 1.00 98.50 112 TRP A CA 1
ATOM 934 C C . TRP A 1 112 ? 9.530 -9.469 2.025 1.00 98.50 112 TRP A C 1
ATOM 936 O O . TRP A 1 112 ? 10.052 -9.387 0.910 1.00 98.50 112 TRP A O 1
ATOM 946 N N . GLU A 1 113 ? 9.442 -10.613 2.700 1.00 97.00 113 GLU A N 1
ATOM 947 C CA . GLU A 1 113 ? 9.842 -11.908 2.140 1.00 97.00 113 GLU A CA 1
ATOM 948 C C . GLU A 1 113 ? 8.724 -12.535 1.308 1.00 97.00 113 GLU A C 1
ATOM 950 O O . GLU A 1 113 ? 8.982 -13.246 0.343 1.00 97.00 113 GLU A O 1
ATOM 955 N N . LYS A 1 114 ? 7.463 -12.277 1.667 1.00 96.81 114 LYS A N 1
ATOM 956 C CA . LYS A 1 114 ? 6.293 -12.770 0.938 1.00 96.81 114 LYS A CA 1
ATOM 957 C C . LYS A 1 114 ? 5.199 -11.705 0.929 1.00 96.81 114 LYS A C 1
ATOM 959 O O . LYS A 1 114 ? 4.957 -11.080 1.963 1.00 96.81 114 LYS A O 1
ATOM 964 N N . PRO A 1 115 ? 4.505 -11.503 -0.201 1.00 97.62 115 PRO A N 1
ATOM 965 C CA . PRO A 1 115 ? 3.326 -10.661 -0.233 1.00 97.62 115 PRO A CA 1
ATOM 966 C C . PRO A 1 115 ? 2.145 -11.391 0.417 1.00 97.62 115 PRO A C 1
ATOM 968 O O . PRO A 1 115 ? 2.074 -12.622 0.442 1.00 97.62 115 PRO A O 1
ATOM 971 N N . THR A 1 116 ? 1.183 -10.620 0.913 1.00 98.25 116 THR A N 1
ATOM 972 C CA . THR A 1 116 ? -0.112 -11.148 1.354 1.00 98.25 116 THR A CA 1
ATOM 973 C C . THR A 1 116 ? -1.018 -11.405 0.155 1.00 98.25 116 THR A C 1
ATOM 975 O O . THR A 1 116 ? -1.757 -12.385 0.132 1.00 98.25 116 THR A O 1
ATOM 978 N N . MET A 1 117 ? -0.989 -10.506 -0.833 1.00 97.75 117 MET A N 1
ATOM 979 C CA . MET A 1 117 ? -1.846 -10.552 -2.015 1.00 97.75 117 MET A CA 1
ATOM 980 C C . MET A 1 117 ? -1.126 -9.979 -3.252 1.00 97.75 117 MET A C 1
ATOM 982 O O . MET A 1 117 ? -0.198 -9.177 -3.116 1.00 97.75 117 MET A O 1
ATOM 986 N N . LYS A 1 118 ? -1.574 -10.364 -4.452 1.00 97.69 118 LYS A N 1
ATOM 987 C CA . LYS A 1 118 ? -1.139 -9.827 -5.753 1.00 97.69 118 LYS A CA 1
ATOM 988 C C . LYS A 1 118 ? -2.339 -9.338 -6.554 1.00 97.69 118 LYS A C 1
ATOM 990 O O . LYS A 1 118 ? -3.204 -10.149 -6.865 1.00 97.69 118 LYS A O 1
ATOM 995 N N . GLU A 1 119 ? -2.359 -8.079 -6.974 1.00 96.25 119 GLU A N 1
ATOM 996 C CA . GLU A 1 119 ? -3.202 -7.653 -8.097 1.00 96.25 119 GLU A CA 1
ATOM 997 C C . GLU A 1 119 ? -2.486 -8.004 -9.410 1.00 96.25 119 GLU A C 1
ATOM 999 O O . GLU A 1 119 ? -1.444 -7.423 -9.725 1.00 96.25 119 GLU A O 1
ATOM 1004 N N . TYR A 1 120 ? -3.007 -8.993 -10.146 1.00 94.62 120 TYR A N 1
ATOM 1005 C CA . TYR A 1 120 ? -2.357 -9.520 -11.357 1.00 94.62 120 TYR A CA 1
ATOM 1006 C C . TYR A 1 120 ? -3.007 -9.065 -12.668 1.00 94.62 120 TYR A C 1
ATOM 1008 O O . TYR A 1 120 ? -2.456 -9.300 -13.745 1.00 94.62 120 TYR A O 1
ATOM 1016 N N . ASN A 1 121 ? -4.175 -8.428 -12.585 1.00 91.50 121 ASN A N 1
ATOM 1017 C CA . ASN A 1 121 ? -4.852 -7.812 -13.718 1.00 91.50 121 ASN A CA 1
ATOM 1018 C C . ASN A 1 121 ? -5.763 -6.687 -13.213 1.00 91.50 121 ASN A C 1
ATOM 1020 O O . ASN A 1 121 ? -6.656 -6.948 -12.409 1.00 91.50 121 ASN A O 1
ATOM 1024 N N . ALA A 1 122 ? -5.540 -5.461 -13.676 1.00 85.88 122 ALA A N 1
ATOM 1025 C CA . ALA A 1 122 ? -6.341 -4.295 -13.312 1.00 85.88 122 ALA A CA 1
ATOM 1026 C C . ALA A 1 122 ? -7.307 -3.931 -14.448 1.00 85.88 122 ALA A C 1
ATOM 1028 O O . ALA A 1 122 ? -7.034 -4.223 -15.612 1.00 85.88 122 ALA A O 1
ATOM 1029 N N . TYR A 1 123 ? -8.408 -3.250 -14.122 1.00 83.94 123 TYR A N 1
ATOM 1030 C CA . TYR A 1 123 ? -9.332 -2.657 -15.104 1.00 83.94 123 TYR A CA 1
ATOM 1031 C C . TYR A 1 123 ? -9.963 -3.658 -16.090 1.00 83.94 123 TYR A C 1
ATOM 1033 O O . TYR A 1 123 ? -10.278 -3.321 -17.233 1.00 83.94 123 TYR A O 1
ATOM 1041 N N . THR A 1 124 ? -10.176 -4.904 -15.665 1.00 83.75 124 THR A N 1
ATOM 1042 C CA . THR A 1 124 ? -10.935 -5.869 -16.469 1.00 83.75 124 THR A CA 1
ATOM 1043 C C . THR A 1 124 ? -12.408 -5.480 -16.445 1.00 83.75 124 THR A C 1
ATOM 1045 O O . THR A 1 124 ? -12.960 -5.238 -15.378 1.00 83.75 124 THR A O 1
ATOM 1048 N N . LYS A 1 125 ? -13.071 -5.420 -17.602 1.00 86.44 125 LYS A N 1
ATOM 1049 C CA . LYS A 1 125 ? -14.503 -5.101 -17.665 1.00 86.44 125 LYS A CA 1
ATOM 1050 C C . LYS A 1 125 ? -15.340 -6.370 -17.570 1.00 86.44 125 LYS A C 1
ATOM 1052 O O . LYS A 1 125 ? -15.302 -7.201 -18.473 1.00 86.44 125 LYS A O 1
ATOM 1057 N N . ILE A 1 126 ? -16.122 -6.491 -16.502 1.00 85.81 126 ILE A N 1
ATOM 1058 C CA . ILE A 1 126 ? -17.102 -7.565 -16.309 1.00 85.81 126 ILE A CA 1
ATOM 1059 C C . ILE A 1 126 ? -18.453 -6.906 -16.043 1.00 85.81 126 ILE A C 1
ATOM 1061 O O . ILE A 1 126 ? -18.569 -6.064 -15.158 1.00 85.81 126 ILE A O 1
ATOM 1065 N N . CYS A 1 127 ? -19.473 -7.249 -16.833 1.00 89.88 127 CYS A N 1
ATOM 1066 C CA . CYS A 1 127 ? -20.826 -6.686 -16.703 1.00 89.88 127 CYS A CA 1
ATOM 1067 C C . CYS A 1 127 ? -20.875 -5.140 -16.704 1.00 89.88 127 CYS A C 1
ATOM 1069 O O . CYS A 1 127 ? -21.696 -4.543 -16.017 1.00 89.88 127 CYS A O 1
ATOM 1071 N N . GLY A 1 128 ? -19.982 -4.482 -17.454 1.00 90.44 128 GLY A N 1
ATOM 1072 C CA . GLY A 1 128 ? -19.895 -3.015 -17.510 1.00 90.44 128 GLY A CA 1
ATOM 1073 C C . GLY A 1 128 ? -19.183 -2.357 -16.320 1.00 90.44 128 GLY A C 1
ATOM 1074 O O . GLY A 1 128 ? -19.086 -1.134 -16.287 1.00 90.44 128 GLY A O 1
ATOM 1075 N N . ILE A 1 129 ? -18.654 -3.145 -15.380 1.00 89.69 129 ILE A N 1
ATOM 1076 C CA . ILE A 1 129 ? -17.915 -2.682 -14.200 1.00 89.69 129 ILE A CA 1
ATOM 1077 C C . ILE A 1 129 ? -16.429 -2.989 -14.392 1.00 89.69 129 ILE A C 1
ATOM 1079 O O . ILE A 1 129 ? -16.068 -4.065 -14.872 1.00 89.69 129 ILE A O 1
ATOM 1083 N N . GLU A 1 130 ? -15.564 -2.049 -14.015 1.00 90.25 130 GLU A N 1
ATOM 1084 C CA . GLU A 1 130 ? -14.122 -2.281 -13.951 1.00 90.25 130 GLU A CA 1
ATOM 1085 C C . GLU A 1 130 ? -13.768 -3.013 -12.657 1.00 90.25 130 GLU A C 1
ATOM 1087 O O . GLU A 1 130 ? -14.075 -2.554 -11.557 1.00 90.25 130 GLU A O 1
ATOM 1092 N N . VAL A 1 131 ? -13.124 -4.167 -12.798 1.00 90.12 131 VAL A N 1
ATOM 1093 C CA . VAL A 1 131 ? -12.687 -5.013 -11.692 1.00 90.12 131 VAL A CA 1
ATOM 1094 C C . VAL A 1 131 ? -11.190 -5.284 -11.779 1.00 90.12 131 VAL A C 1
ATOM 1096 O O . VAL A 1 131 ? -10.604 -5.336 -12.865 1.00 90.12 131 VAL A O 1
ATOM 1099 N N . SER A 1 132 ? -10.582 -5.499 -10.618 1.00 91.12 132 SER A N 1
ATOM 1100 C CA . SER A 1 132 ? -9.214 -5.995 -10.492 1.00 91.12 132 SER A CA 1
ATOM 1101 C C . SER A 1 132 ? -9.231 -7.447 -10.031 1.00 91.12 132 SER A C 1
ATOM 1103 O O . SER A 1 132 ? -9.935 -7.799 -9.083 1.00 91.12 132 SER A O 1
ATOM 1105 N N . ASN A 1 133 ? -8.416 -8.288 -10.663 1.00 92.94 133 ASN A N 1
ATOM 1106 C CA . ASN A 1 133 ? -8.214 -9.663 -10.232 1.00 92.94 133 ASN A CA 1
ATOM 1107 C C . ASN A 1 133 ? -7.073 -9.729 -9.219 1.00 92.94 133 ASN A C 1
ATOM 1109 O O . ASN A 1 133 ? -5.940 -9.322 -9.504 1.00 92.94 133 ASN A O 1
ATOM 1113 N N . VAL A 1 134 ? -7.375 -10.285 -8.047 1.00 94.56 134 VAL A N 1
ATOM 1114 C CA . VAL A 1 134 ? -6.437 -10.363 -6.930 1.00 94.56 134 VAL A CA 1
ATOM 1115 C C . VAL A 1 13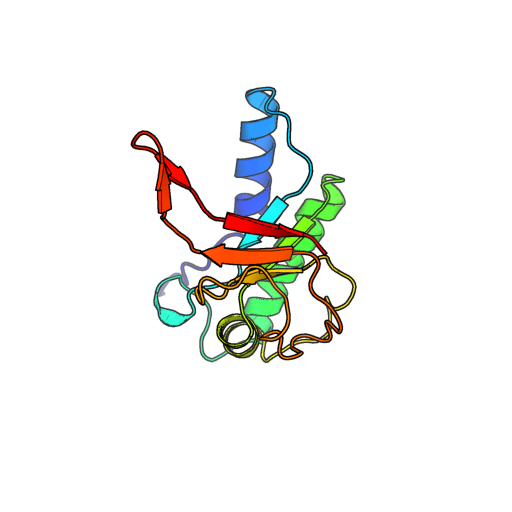4 ? -6.263 -11.809 -6.473 1.00 94.56 134 VAL A C 1
ATOM 1117 O O . VAL A 1 134 ? -7.241 -12.514 -6.238 1.00 94.56 134 VAL A O 1
ATOM 1120 N N . LEU A 1 135 ? -5.011 -12.239 -6.323 1.00 96.31 135 LEU A N 1
ATOM 1121 C CA . LEU A 1 135 ? -4.632 -13.498 -5.688 1.00 96.31 135 LEU A CA 1
ATOM 1122 C C . LEU A 1 135 ? -4.268 -13.247 -4.229 1.00 96.31 135 LEU A C 1
ATOM 1124 O O . LEU A 1 135 ? -3.510 -12.324 -3.937 1.00 96.31 135 LEU A O 1
ATOM 1128 N N . LYS A 1 136 ? -4.747 -14.092 -3.320 1.00 95.69 136 LYS A N 1
ATOM 1129 C CA . LYS A 1 136 ? -4.324 -14.109 -1.917 1.00 95.69 136 LYS A CA 1
ATOM 1130 C C . LYS A 1 136 ? -3.403 -15.305 -1.674 1.00 95.69 136 LYS A C 1
ATOM 1132 O O . LYS A 1 136 ? -3.664 -16.378 -2.211 1.00 95.69 136 LYS A O 1
ATOM 1137 N N . ASN A 1 137 ? -2.337 -15.080 -0.910 1.00 88.62 137 ASN A N 1
ATOM 1138 C CA . ASN A 1 137 ? -1.423 -16.120 -0.437 1.00 88.62 137 ASN A CA 1
ATOM 1139 C C . ASN A 1 137 ? -2.018 -16.895 0.748 1.00 88.62 137 ASN A C 1
ATOM 1141 O O . ASN A 1 137 ? -2.803 -16.282 1.516 1.00 88.62 137 ASN A O 1
#

InterPro domains:
  IPR017853 Glycoside hydrolase superfamily [SSF51445] (5-130)
  IPR051595 Glycosyl Hydrolase 25 Enzymes [PTHR23208] (5-130)

Organism: Meloidogyne enterolobii (NCBI:txid390850)

Sequence (137 aa):
MTLDKCGNARKAVTTVLDHLNENNAKFGRVWLSIYGLIHFGWNKYNKTKNIEFIDEMVTTLKERNQTFGFYTNKYNWHEITGNTRKYNDTPLLYYRSDGKNNFNDYNHFGGWEKPTMKEYNAYTKICGIEVSNVLKN

Nearest PDB structures (foldseek):
  8rdv-assembly1_B  TM=3.990E-01  e=3.028E+00  Psychrobacter urativorans
  1mus-assembly1_A-2  TM=5.188E-01  e=9.151E+00  Escherichia coli
  8rd8-assembly1_B  TM=3.609E-01  e=7.611E+00  Psychrobacter urativorans

Solvent-accessible surface area (backbone atoms only — not comparable to full-a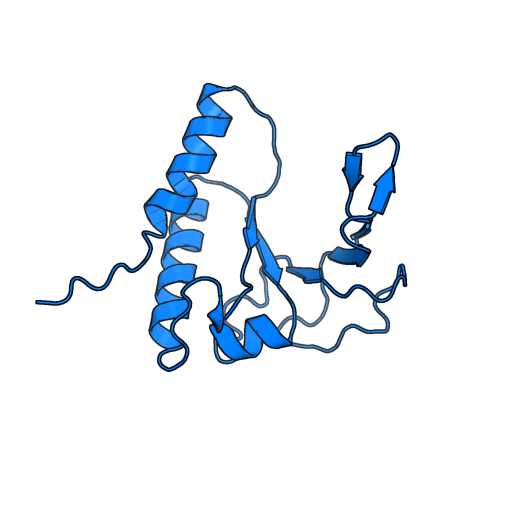tom values): 7974 Å² total; per-residue (Å²): 135,85,78,81,83,68,85,56,40,49,57,62,48,47,55,53,53,51,53,34,56,78,65,70,57,87,80,78,67,48,65,49,76,47,65,50,54,84,86,65,77,51,46,81,86,42,30,64,62,41,44,54,43,49,48,41,33,53,48,46,32,54,77,67,74,44,49,61,30,41,30,33,34,64,67,37,39,33,62,41,41,69,41,49,50,91,56,35,91,50,48,28,36,34,55,51,79,73,71,50,94,67,68,88,83,70,66,77,47,34,64,29,87,69,63,45,26,36,38,17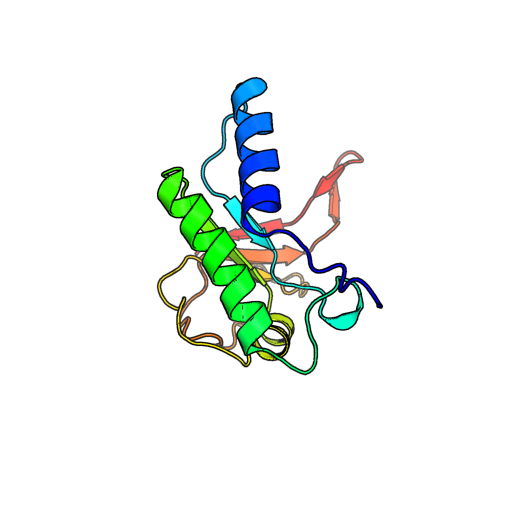,35,70,71,44,75,54,97,90,39,74,40,67,46,67,45,74,111

Foldseek 3Di:
DPDPPDDQLLCVQCVVVVVCVVVVNDDAEAAAEQADCPNPDADQVCLVVLVVSVVNNVVSCVVVVHQYAYEEEQVSCCRNNVQALPCQVGAYAYEDQPQDLDCPVPDDTSNHPDHQKYQHHWQDADPNDTDTDMHGD

Secondary structure (DSSP, 8-state):
--------HHHHHHHHHHHHHHTT---S-EEEE---TTTTT--SS-HHHHHHHHHHHHHHHHHTT--EEEEE-HHHHHHHHSS--TTTTS-EEEE--S--SSSTT---BTTBSS-SEEEEEEEEEETTEEEEEEEE-

Radius of gyration: 15.94 Å; Cα contacts (8 Å, |Δi|>4): 208; chains: 1; bounding box: 37×50×34 Å

pLDDT: mean 91.99, std 11.54, range [37.5, 98.69]